Protein AF-A0AAU4SC43-F1 (afdb_monomer_lite)

pLDDT: mean 78.54, std 16.76, range [46.22, 95.69]

Structure (mmCIF, N/CA/C/O backbone):
data_AF-A0AAU4SC43-F1
#
_entry.id   AF-A0AAU4SC43-F1
#
loop_
_atom_site.group_PDB
_atom_site.id
_atom_site.type_symbol
_atom_site.label_atom_id
_atom_site.label_alt_id
_atom_site.label_comp_id
_atom_site.label_asym_id
_atom_site.label_entity_id
_atom_site.label_seq_id
_atom_site.pdbx_PDB_ins_code
_atom_site.Cartn_x
_atom_site.Cartn_y
_atom_site.Cartn_z
_atom_site.occupancy
_atom_site.B_iso_or_equiv
_atom_site.auth_seq_id
_atom_site.auth_comp_id
_atom_site.auth_asym_id
_atom_site.auth_atom_id
_atom_site.pdbx_PDB_model_num
ATOM 1 N N . MET A 1 1 ? -4.969 12.394 9.578 1.00 73.19 1 MET A N 1
ATOM 2 C CA . MET A 1 1 ? -3.850 11.433 9.723 1.00 73.19 1 MET A CA 1
ATOM 3 C C . MET A 1 1 ? -4.296 10.321 10.657 1.00 73.19 1 MET A C 1
ATOM 5 O O . MET A 1 1 ? -4.984 10.622 11.622 1.00 73.19 1 MET A O 1
ATOM 9 N N . THR A 1 2 ? -3.965 9.065 10.355 1.00 90.62 2 THR A N 1
ATOM 10 C CA . THR A 1 2 ? -4.247 7.923 11.245 1.00 90.62 2 THR A CA 1
ATOM 11 C C . THR A 1 2 ? -3.116 7.751 12.260 1.00 90.62 2 THR A C 1
ATOM 13 O O . THR A 1 2 ? -1.966 8.034 11.929 1.00 90.62 2 THR A O 1
ATOM 16 N N . GLN A 1 3 ? -3.426 7.276 13.468 1.00 94.44 3 GLN A N 1
ATOM 17 C CA . GLN A 1 3 ? -2.411 6.905 14.467 1.00 94.44 3 GLN A CA 1
ATOM 18 C C . GLN A 1 3 ? -1.991 5.430 14.375 1.00 94.44 3 GLN A C 1
A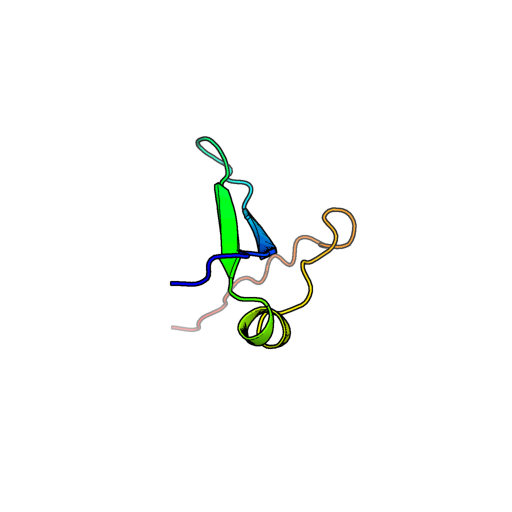TOM 20 O O . GLN A 1 3 ? -0.995 5.037 14.973 1.00 94.44 3 GLN A O 1
ATOM 25 N N . THR A 1 4 ? -2.717 4.626 13.596 1.00 94.62 4 THR A N 1
ATOM 26 C CA . THR A 1 4 ? -2.449 3.201 13.362 1.00 94.62 4 THR A CA 1
ATOM 27 C C . THR A 1 4 ? -2.394 2.926 11.855 1.00 94.62 4 THR A C 1
ATOM 29 O O . THR A 1 4 ? -3.346 2.405 11.267 1.00 94.62 4 THR A O 1
ATOM 32 N N . PRO A 1 5 ? -1.325 3.365 11.168 1.00 95.69 5 PRO A N 1
ATOM 33 C CA . PRO A 1 5 ? -1.163 3.087 9.749 1.00 95.69 5 PRO A CA 1
ATOM 34 C C . PRO A 1 5 ? -0.919 1.594 9.507 1.00 95.69 5 PRO A C 1
ATOM 36 O O . PRO A 1 5 ? -0.210 0.938 10.267 1.00 95.69 5 PRO A O 1
ATOM 39 N N . VAL A 1 6 ? -1.472 1.076 8.413 1.00 94.75 6 VAL A N 1
ATOM 40 C CA . VAL A 1 6 ? -1.205 -0.278 7.913 1.00 94.75 6 VAL A CA 1
ATOM 41 C C . VAL A 1 6 ? -0.504 -0.209 6.564 1.00 94.75 6 VAL A C 1
ATOM 43 O O . VAL A 1 6 ? -0.716 0.734 5.800 1.00 94.75 6 VAL A O 1
ATOM 46 N N . VAL A 1 7 ? 0.346 -1.194 6.278 1.00 93.00 7 VAL A N 1
ATOM 47 C CA . VAL A 1 7 ? 1.034 -1.312 4.986 1.00 93.00 7 VAL A CA 1
ATOM 48 C C . VAL A 1 7 ? 0.041 -1.795 3.936 1.00 93.00 7 VAL A C 1
ATOM 50 O O . VAL A 1 7 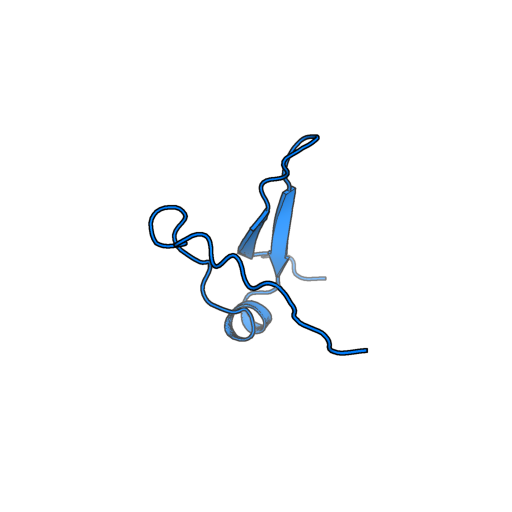? -0.621 -2.808 4.141 1.00 93.00 7 VAL A O 1
ATOM 53 N N . VAL A 1 8 ? -0.039 -1.084 2.813 1.00 92.56 8 VAL A N 1
ATOM 54 C CA . VAL A 1 8 ? -0.909 -1.451 1.680 1.00 92.56 8 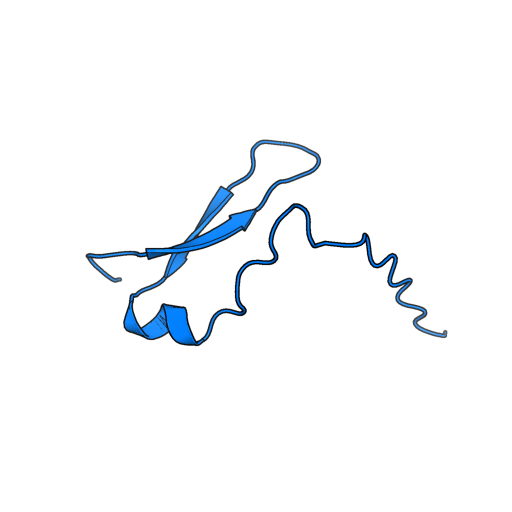VAL A CA 1
ATOM 55 C C . VAL A 1 8 ? -0.129 -1.797 0.414 1.00 92.56 8 VAL A C 1
ATOM 57 O O . VAL A 1 8 ? -0.652 -2.492 -0.450 1.00 92.56 8 VAL A O 1
ATOM 60 N N . ALA A 1 9 ? 1.122 -1.341 0.294 1.00 90.06 9 ALA A N 1
ATOM 61 C CA . ALA A 1 9 ? 2.010 -1.743 -0.791 1.00 90.06 9 ALA A CA 1
ATOM 62 C C . ALA A 1 9 ? 3.485 -1.553 -0.422 1.00 90.06 9 ALA A C 1
ATOM 64 O O . ALA A 1 9 ? 3.843 -0.636 0.320 1.00 90.06 9 ALA A O 1
ATOM 65 N N . VAL A 1 10 ? 4.350 -2.375 -1.017 1.00 89.44 10 VAL A N 1
ATOM 66 C CA . VAL A 1 10 ? 5.803 -2.178 -1.027 1.00 89.44 10 VAL A CA 1
ATOM 67 C C . VAL A 1 10 ? 6.242 -1.981 -2.471 1.00 89.44 10 VAL A C 1
ATOM 69 O O . VAL A 1 10 ? 6.026 -2.845 -3.320 1.00 89.44 10 VAL A O 1
ATOM 72 N N . VAL A 1 11 ? 6.835 -0.827 -2.758 1.00 87.69 11 VAL A N 1
ATOM 73 C CA . VAL A 1 11 ? 7.303 -0.461 -4.093 1.00 87.69 11 VAL A CA 1
ATOM 74 C C . VAL A 1 11 ? 8.792 -0.747 -4.178 1.00 87.69 11 VAL A C 1
ATOM 76 O O . VAL A 1 11 ? 9.590 -0.116 -3.489 1.00 87.69 11 VAL A O 1
ATOM 79 N N . HIS A 1 12 ? 9.173 -1.673 -5.051 1.00 87.62 12 HIS A N 1
ATOM 80 C CA . HIS A 1 12 ? 10.564 -1.889 -5.434 1.00 87.62 12 HIS A CA 1
ATOM 81 C C . HIS A 1 12 ? 10.872 -1.084 -6.695 1.00 87.62 12 HIS A C 1
ATOM 83 O O . HIS A 1 12 ? 10.122 -1.137 -7.669 1.00 87.62 12 HIS A O 1
ATOM 89 N N . GLN A 1 13 ? 11.960 -0.316 -6.673 1.00 85.25 13 GLN A N 1
ATOM 90 C CA . GLN A 1 13 ? 12.386 0.500 -7.806 1.00 85.25 13 GLN A CA 1
ATOM 91 C C . GLN A 1 13 ? 13.618 -0.106 -8.472 1.00 85.25 13 GLN A C 1
ATOM 93 O O . GLN A 1 13 ? 14.461 -0.712 -7.817 1.00 85.25 13 GLN A O 1
ATOM 98 N N . ASN A 1 14 ? 13.724 0.079 -9.788 1.00 83.19 14 ASN A N 1
ATOM 99 C CA . ASN A 1 14 ? 14.885 -0.368 -10.559 1.00 83.19 14 ASN A CA 1
ATOM 100 C C . ASN A 1 14 ? 16.101 0.561 -10.381 1.00 83.19 14 ASN A C 1
ATOM 102 O O . ASN A 1 14 ? 17.213 0.251 -10.798 1.00 83.19 14 ASN A O 1
ATOM 106 N N . SER A 1 15 ? 15.895 1.743 -9.803 1.00 86.38 15 SER A N 1
ATOM 107 C CA . SER A 1 15 ? 16.954 2.705 -9.524 1.00 86.38 15 SER A CA 1
ATOM 108 C C . SER A 1 15 ? 16.615 3.436 -8.233 1.00 86.38 15 SER A C 1
ATOM 110 O O . SER A 1 15 ? 15.600 4.122 -8.163 1.00 86.38 15 SER A O 1
ATOM 112 N N . GLY A 1 16 ? 17.461 3.257 -7.219 1.00 86.44 16 GLY A N 1
ATOM 113 C CA . GLY A 1 16 ? 17.251 3.791 -5.875 1.00 86.44 16 GLY A CA 1
ATOM 114 C C . GLY A 1 16 ? 16.511 2.837 -4.926 1.00 86.44 16 GLY A C 1
ATOM 115 O O . GLY A 1 16 ? 16.067 1.758 -5.328 1.00 86.44 16 GLY A O 1
ATOM 116 N N . PRO A 1 17 ? 16.422 3.203 -3.637 1.00 88.69 17 PRO A N 1
ATOM 117 C CA . PRO A 1 17 ? 15.717 2.410 -2.644 1.00 88.69 17 PRO A CA 1
ATOM 118 C C . PRO A 1 17 ? 14.207 2.442 -2.896 1.00 88.69 17 PRO A C 1
ATOM 120 O O . PRO A 1 17 ? 13.629 3.475 -3.226 1.00 88.69 17 PRO A O 1
ATOM 123 N N . GLY A 1 18 ? 13.566 1.292 -2.706 1.00 90.94 18 GLY A N 1
ATOM 124 C CA . GLY A 1 18 ? 12.111 1.202 -2.685 1.00 90.94 18 GLY A CA 1
ATOM 125 C C . GLY A 1 18 ? 11.481 1.957 -1.510 1.00 90.94 18 GLY A C 1
ATOM 126 O O . GLY A 1 18 ? 12.173 2.449 -0.618 1.00 90.94 18 GLY A O 1
ATOM 127 N N . PHE A 1 19 ? 10.151 2.004 -1.479 1.00 92.62 19 PHE A N 1
ATOM 128 C CA . PHE A 1 19 ? 9.400 2.629 -0.389 1.00 92.62 19 PHE A CA 1
ATOM 129 C C . PHE A 1 19 ? 8.145 1.837 -0.021 1.00 92.62 19 PHE A C 1
ATOM 131 O O . PHE A 1 19 ? 7.646 1.019 -0.793 1.00 92.62 19 PHE A O 1
ATOM 138 N N . VAL A 1 20 ? 7.634 2.089 1.184 1.00 93.25 20 VAL A N 1
ATOM 139 C CA . VAL A 1 20 ? 6.438 1.436 1.728 1.00 93.25 20 VAL A CA 1
ATOM 140 C C . VAL A 1 20 ? 5.286 2.435 1.744 1.00 93.25 20 VAL A C 1
ATOM 142 O O . VAL A 1 20 ? 5.441 3.561 2.219 1.00 93.25 20 VAL A O 1
ATOM 145 N N . VAL A 1 21 ? 4.132 2.021 1.223 1.00 92.38 21 VAL A N 1
ATOM 146 C CA . VAL A 1 21 ? 2.899 2.811 1.206 1.00 92.38 21 VAL A CA 1
ATOM 147 C C . VAL A 1 21 ? 2.032 2.403 2.387 1.00 92.38 21 VAL A C 1
ATOM 149 O O . VAL A 1 21 ? 1.758 1.218 2.592 1.00 92.38 21 VAL A O 1
ATOM 152 N N . TYR A 1 22 ? 1.576 3.405 3.133 1.00 94.00 22 TYR A N 1
ATOM 153 C CA . TYR A 1 22 ? 0.734 3.232 4.308 1.00 94.00 22 TYR A CA 1
ATOM 154 C C . TYR A 1 22 ? -0.638 3.873 4.108 1.00 94.00 22 TYR A C 1
ATOM 156 O O . TYR A 1 22 ? -0.747 4.931 3.487 1.00 94.00 22 TYR A O 1
ATOM 164 N N . ALA A 1 23 ? -1.667 3.273 4.701 1.00 93.62 23 ALA A N 1
ATOM 165 C CA . ALA A 1 23 ? -3.021 3.815 4.729 1.00 93.62 23 ALA A CA 1
ATOM 166 C C . ALA A 1 23 ? -3.667 3.654 6.114 1.00 93.62 23 ALA A C 1
ATOM 168 O O . ALA A 1 23 ? -3.157 2.950 6.986 1.00 93.62 23 ALA A O 1
ATOM 169 N N . CYS A 1 24 ? -4.801 4.324 6.330 1.00 95.44 24 CYS A N 1
ATOM 170 C CA . CYS A 1 24 ? -5.647 4.049 7.490 1.00 95.44 24 CYS A CA 1
ATOM 171 C C . CYS A 1 24 ? -6.295 2.660 7.373 1.00 9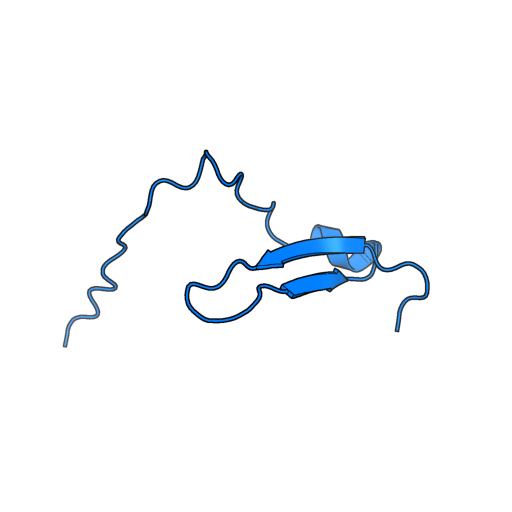5.44 24 CYS A C 1
ATOM 173 O O . CYS A 1 24 ? -6.485 2.183 6.258 1.00 95.44 24 CYS A O 1
ATOM 175 N N . GLN A 1 25 ? -6.676 2.024 8.489 1.00 93.44 25 GLN A N 1
ATOM 176 C CA . GLN A 1 25 ? -7.303 0.693 8.431 1.00 93.44 25 GLN A CA 1
ATOM 177 C C . GLN A 1 25 ? -8.562 0.664 7.558 1.00 93.44 25 GLN A C 1
ATOM 179 O O . GLN A 1 25 ? -8.664 -0.186 6.682 1.00 93.44 25 GLN A O 1
ATOM 184 N N . ALA A 1 26 ? -9.468 1.629 7.735 1.00 94.00 26 ALA A N 1
ATOM 185 C CA . ALA A 1 26 ? -10.673 1.733 6.909 1.00 94.00 26 ALA A CA 1
ATOM 186 C C . ALA A 1 26 ? -10.361 2.031 5.430 1.00 94.00 26 ALA A C 1
ATOM 188 O O . ALA A 1 26 ? -11.129 1.691 4.551 1.00 94.00 26 ALA A O 1
ATOM 189 N N . CYS A 1 27 ? -9.213 2.641 5.140 1.00 94.00 27 CYS A N 1
ATOM 190 C CA . CYS A 1 27 ? -8.796 2.982 3.785 1.00 94.00 27 CYS A CA 1
ATOM 191 C C . CYS A 1 27 ? -8.187 1.777 3.051 1.00 94.00 27 CYS A C 1
ATOM 193 O O . CYS A 1 27 ? -8.145 1.761 1.824 1.00 94.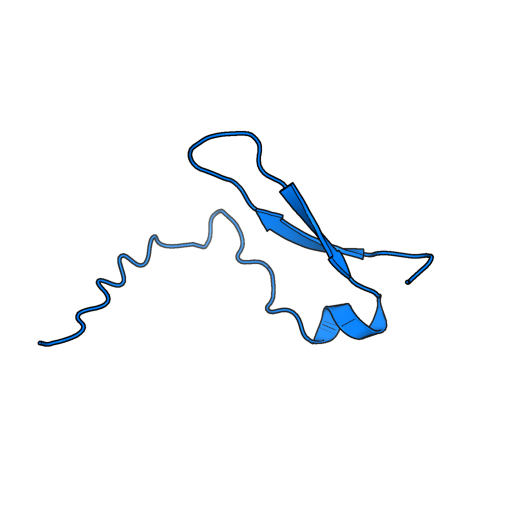00 27 CYS A O 1
ATOM 195 N N . ALA A 1 28 ? -7.658 0.798 3.793 1.00 91.50 28 ALA A N 1
ATOM 196 C CA . ALA A 1 28 ? -6.904 -0.320 3.236 1.00 91.50 28 ALA A CA 1
ATOM 197 C C . ALA A 1 28 ? -7.765 -1.232 2.350 1.00 91.50 28 ALA A C 1
ATOM 199 O O . ALA A 1 28 ? -7.250 -1.786 1.386 1.00 91.50 28 ALA A O 1
ATOM 200 N N . GLU A 1 29 ? -9.071 -1.331 2.619 1.00 91.56 29 GLU A N 1
ATOM 201 C CA . GLU A 1 29 ? -10.003 -2.138 1.817 1.00 91.56 29 GLU A CA 1
ATOM 202 C C . GLU A 1 29 ? -10.173 -1.629 0.376 1.00 91.56 29 GLU A C 1
ATOM 204 O O . GLU A 1 29 ? -10.606 -2.372 -0.501 1.00 91.56 29 GLU A O 1
ATOM 209 N N . HIS A 1 30 ? -9.823 -0.366 0.115 1.00 93.94 30 HIS A N 1
ATOM 210 C CA . HIS A 1 30 ? -9.906 0.237 -1.214 1.00 93.94 30 HIS A CA 1
ATOM 211 C C . HIS A 1 30 ? -8.643 0.019 -2.057 1.00 93.94 30 HIS A C 1
ATOM 213 O O . HIS A 1 30 ? -8.642 0.342 -3.246 1.00 93.94 30 HIS A O 1
ATOM 219 N N . TYR A 1 31 ? -7.563 -0.503 -1.468 1.00 88.06 31 TYR A N 1
ATOM 220 C CA . TYR A 1 31 ? -6.345 -0.811 -2.210 1.00 88.06 31 TYR A CA 1
ATOM 221 C C . TYR A 1 31 ? -6.455 -2.190 -2.867 1.00 88.06 31 TYR A C 1
ATOM 223 O O . TYR A 1 31 ? -6.958 -3.132 -2.251 1.00 88.06 31 TYR A O 1
ATOM 231 N N . PRO A 1 32 ? -5.970 -2.343 -4.112 1.00 84.38 32 PRO A N 1
ATOM 232 C CA . PRO A 1 32 ? -5.912 -3.653 -4.734 1.00 84.38 32 PRO A CA 1
ATOM 233 C C . PRO A 1 32 ? -5.004 -4.576 -3.908 1.00 84.38 32 PRO A C 1
ATOM 235 O O . PRO A 1 32 ? -4.004 -4.106 -3.353 1.00 84.38 32 PRO A O 1
ATOM 238 N N . PRO A 1 33 ? -5.311 -5.884 -3.841 1.00 78.25 33 PRO A N 1
ATOM 239 C CA . PRO A 1 33 ? -4.447 -6.839 -3.167 1.00 78.25 33 PRO A CA 1
ATOM 240 C C . PRO A 1 33 ? -3.045 -6.755 -3.765 1.00 78.25 33 PRO A C 1
ATOM 242 O O . PRO A 1 33 ? -2.882 -6.728 -4.990 1.00 78.25 33 PRO A O 1
ATOM 245 N N . GLN A 1 34 ? -2.040 -6.675 -2.892 1.00 73.12 34 GLN A N 1
ATOM 246 C CA . GLN A 1 34 ? -0.666 -6.541 -3.338 1.00 73.12 34 GLN A CA 1
ATOM 247 C C . GLN A 1 34 ? -0.327 -7.763 -4.202 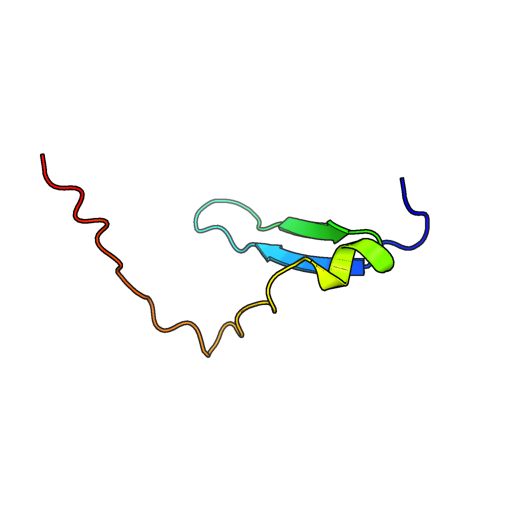1.00 73.12 34 GLN A C 1
ATOM 249 O O . GLN A 1 34 ? -0.536 -8.897 -3.760 1.00 73.12 34 GLN A O 1
ATOM 254 N N . PRO A 1 35 ? 0.144 -7.560 -5.443 1.00 68.25 35 PRO A N 1
ATOM 255 C CA . PRO A 1 35 ? 0.505 -8.680 -6.280 1.00 68.25 35 PRO A CA 1
ATOM 256 C C . PRO A 1 35 ? 1.658 -9.417 -5.608 1.00 68.25 35 PRO A C 1
ATOM 258 O O . PRO A 1 35 ? 2.678 -8.817 -5.263 1.00 68.25 35 PRO A O 1
ATOM 261 N N . ASP A 1 36 ? 1.476 -10.716 -5.403 1.00 65.38 36 ASP A N 1
ATOM 262 C CA . ASP A 1 36 ? 2.541 -11.571 -4.912 1.00 65.38 36 ASP A CA 1
ATOM 263 C C . ASP A 1 36 ? 3.723 -11.479 -5.891 1.00 65.38 36 ASP A C 1
ATOM 265 O O . ASP A 1 36 ? 3.554 -11.609 -7.110 1.00 65.38 36 ASP A O 1
ATOM 269 N N . ALA A 1 37 ? 4.916 -11.193 -5.361 1.00 63.94 37 ALA A N 1
ATOM 270 C CA . ALA A 1 37 ? 6.107 -10.908 -6.160 1.00 63.94 37 ALA A CA 1
ATOM 271 C C . ALA A 1 37 ? 6.489 -12.066 -7.101 1.00 63.94 37 ALA A C 1
ATOM 273 O O . ALA A 1 37 ? 7.141 -11.840 -8.118 1.00 63.94 37 ALA A O 1
ATOM 274 N N . LEU A 1 38 ? 6.053 -13.291 -6.791 1.00 63.34 38 LEU A N 1
ATOM 275 C CA . LEU A 1 38 ? 6.281 -14.496 -7.587 1.00 63.34 38 LEU A CA 1
ATOM 276 C C . LEU A 1 38 ? 5.144 -14.763 -8.587 1.00 63.34 38 LEU A C 1
ATOM 278 O O . LEU A 1 38 ? 5.303 -15.564 -9.507 1.00 63.34 38 LEU A O 1
ATOM 282 N N . THR A 1 39 ? 4.008 -14.079 -8.437 1.00 60.69 39 THR A N 1
ATOM 283 C CA . THR A 1 39 ? 2.807 -14.251 -9.270 1.00 60.69 39 THR A CA 1
ATOM 284 C C . THR A 1 39 ? 2.677 -13.164 -10.344 1.00 60.69 39 THR A C 1
ATOM 286 O O . THR A 1 39 ? 1.897 -13.303 -11.292 1.00 60.69 39 THR A O 1
ATOM 289 N N . VAL A 1 40 ? 3.486 -12.098 -10.273 1.00 57.88 40 VAL A N 1
ATOM 290 C CA . VAL A 1 40 ? 3.624 -11.134 -11.372 1.00 57.88 40 VAL A CA 1
ATOM 291 C C . VAL A 1 40 ? 4.363 -11.800 -12.528 1.00 57.88 40 VAL A C 1
ATOM 293 O O . VAL A 1 40 ? 5.582 -11.722 -12.661 1.00 57.88 40 VAL A O 1
ATOM 296 N N . ARG A 1 41 ? 3.607 -12.409 -13.447 1.00 51.97 41 ARG A N 1
ATOM 297 C CA . ARG A 1 41 ? 4.086 -12.530 -14.827 1.00 51.97 41 ARG A CA 1
ATOM 298 C C . ARG A 1 41 ? 4.402 -11.108 -15.290 1.00 51.97 41 ARG A C 1
ATOM 300 O O . ARG A 1 41 ? 3.517 -10.258 -15.156 1.00 51.97 41 ARG A O 1
ATOM 307 N N . PRO A 1 42 ? 5.594 -10.817 -15.839 1.00 53.00 42 PRO A N 1
ATOM 308 C CA . PRO A 1 42 ? 5.842 -9.527 -16.453 1.00 53.00 42 PRO A CA 1
ATOM 309 C C . PRO A 1 42 ? 4.866 -9.414 -17.617 1.00 53.00 42 PRO A C 1
ATOM 311 O O . PRO A 1 42 ? 5.074 -9.956 -18.703 1.00 53.00 42 PRO A O 1
ATOM 314 N N . ARG A 1 43 ? 3.733 -8.756 -17.378 1.00 54.28 43 ARG A N 1
ATOM 315 C CA . ARG A 1 43 ? 2.853 -8.343 -18.447 1.00 54.28 43 ARG A CA 1
ATOM 316 C C . ARG A 1 43 ? 3.607 -7.186 -19.068 1.00 54.28 43 ARG A C 1
ATOM 318 O O . ARG A 1 43 ? 3.466 -6.043 -18.648 1.00 54.28 43 ARG A O 1
ATOM 325 N N . PHE A 1 44 ? 4.437 -7.501 -20.056 1.00 54.78 44 PHE A N 1
ATOM 326 C CA . PHE A 1 44 ? 4.821 -6.544 -21.076 1.00 54.78 44 PHE A CA 1
ATOM 327 C C . PHE A 1 44 ? 3.529 -6.174 -21.819 1.00 54.78 44 PHE A C 1
ATOM 329 O O . PHE A 1 44 ? 3.287 -6.597 -22.945 1.00 54.78 44 PHE A O 1
ATOM 336 N N . GLN A 1 45 ? 2.628 -5.450 -21.147 1.00 59.72 45 GLN A N 1
ATOM 337 C CA . GLN A 1 45 ? 1.626 -4.658 -21.824 1.00 59.72 45 GLN A CA 1
ATOM 338 C C . GLN A 1 45 ? 2.445 -3.548 -22.453 1.00 59.72 45 GLN A C 1
ATOM 340 O O . GLN A 1 45 ? 2.687 -2.510 -21.844 1.00 59.72 45 GLN A O 1
ATOM 345 N N . ARG A 1 46 ? 2.912 -3.805 -23.679 1.00 52.69 46 ARG A N 1
ATOM 346 C CA . ARG A 1 46 ? 2.932 -2.747 -24.675 1.00 52.69 46 ARG A CA 1
ATOM 347 C C . ARG A 1 46 ? 1.568 -2.087 -24.551 1.00 52.69 46 ARG A C 1
ATOM 349 O O . ARG A 1 46 ? 0.565 -2.679 -24.941 1.00 52.69 46 ARG A O 1
ATOM 356 N N . ALA A 1 47 ? 1.534 -0.908 -23.944 1.00 54.97 47 ALA A N 1
ATOM 357 C CA . ALA A 1 47 ? 0.550 0.070 -24.333 1.00 54.97 47 ALA A CA 1
ATOM 358 C C . ALA A 1 47 ? 0.863 0.350 -25.804 1.00 54.97 47 ALA A C 1
ATOM 360 O O . ALA A 1 47 ? 1.675 1.208 -26.134 1.00 54.97 47 ALA A O 1
ATOM 361 N N . THR A 1 48 ? 0.311 -0.481 -26.686 1.00 51.59 48 THR A N 1
ATOM 362 C CA . THR A 1 48 ? -0.036 -0.021 -28.015 1.00 51.59 48 THR A CA 1
ATOM 363 C C . THR A 1 48 ? -1.112 1.021 -27.759 1.00 51.59 48 THR A C 1
ATOM 365 O O . THR A 1 48 ? -2.273 0.680 -27.564 1.00 51.59 48 THR A O 1
ATOM 368 N N . ASN A 1 49 ? -0.692 2.274 -27.628 1.00 48.31 49 ASN A N 1
ATOM 369 C CA . ASN A 1 49 ? -1.535 3.355 -28.084 1.00 48.31 49 ASN A CA 1
ATOM 370 C C . ASN A 1 49 ? -1.143 3.540 -29.546 1.00 48.31 49 ASN A C 1
ATOM 372 O O . ASN A 1 49 ? 0.003 3.863 -29.857 1.00 48.31 49 ASN A O 1
ATOM 376 N N . GLU A 1 50 ? -2.080 3.179 -30.409 1.00 50.56 50 GLU A N 1
ATOM 377 C CA . GLU A 1 50 ? -2.157 3.644 -31.783 1.00 50.56 50 GLU A CA 1
ATOM 378 C C . GLU A 1 50 ? -2.300 5.173 -31.738 1.00 50.56 50 GLU A C 1
ATOM 380 O O . GLU A 1 50 ? -3.289 5.665 -31.197 1.00 50.56 50 GLU A O 1
ATOM 385 N N . GLU A 1 51 ? -1.262 5.902 -32.162 1.00 46.22 51 GLU A N 1
ATOM 386 C CA . GLU A 1 51 ? -1.267 6.870 -33.281 1.00 46.22 51 GLU A CA 1
ATOM 387 C C . GLU A 1 51 ? 0.150 7.430 -33.517 1.00 46.22 51 GLU A C 1
ATOM 389 O O . GLU A 1 51 ? 0.812 7.839 -32.534 1.00 46.22 51 GLU A O 1
#

Sequence (51 aa):
MTQTPVVVAVVHQNSGPGFVVYACQACAEHYPPQPDALTVRPRFQRATNEE

Secondary structure (DSSP, 8-state):
--SS-EEEEEE--SSS--EEEEE-HHHHTTSPPPPPTTT------------

Radius of gyration: 14.92 Å; chains: 1; bounding box: 28×26×48 Å

Foldseek 3Di:
DDPDWDWQEWACDPDDHTDTDTDDPVCSVVHDHYQDPVNDPPPPPPPPPDD